Protein AF-A8S3Y8-F1 (afdb_monomer)

pLDDT: mean 88.1, std 7.65, range [47.12, 95.25]

Radius of gyration: 18.81 Å; Cα contacts (8 Å, |Δi|>4): 47; chains: 1; bounding box: 36×32×55 Å

Sequence (85 aa):
MDGNGRIYLPKSVREEAGMHPGDIIRLEADNGGWIGLMKVELIEAGDQSPEAMEAYVRVAVRQMPDKSRVSLLAELAELIQKDEG

Foldseek 3Di:
DDPVPDDDDDPVNCVVLVHDPPFDWDWDADPVGDIDIHTDDDQDPPPPPPVSVVSVVVVVLVPDDPVVVVVVVVVVVVVVVVVVD

Solvent-accessible surface area (backbone atoms only — not comparable to full-atom values): 5509 Å² total; per-residue (Å²): 109,53,99,82,74,48,72,90,74,57,67,69,61,28,58,76,63,73,56,55,94,88,64,58,67,46,80,45,74,52,98,83,74,51,74,48,80,41,78,55,86,87,76,68,88,87,57,76,50,71,68,52,48,51,53,50,51,56,54,51,56,74,71,49,55,69,73,57,47,54,52,50,53,53,55,51,54,53,52,56,60,60,76,76,110

Nearest PDB structures (foldseek):
  2w1t-assembly1_B  TM=8.167E-01  e=8.812E-02  Bacillus subtilis
  2w1t-assembly1_A  TM=7.033E-01  e=1.307E-01  Bacillus subtilis
  2wbl-assembly1_B  TM=4.198E-01  e=6.740E+00  Arabidopsis thaliana

InterPro domains:
  IPR007159 SpoVT-AbrB domain [PF04014] (3-35)
  IPR007159 SpoVT-AbrB domain [TIGR01439] (4-39)
  IPR037914 SpoVT-AbrB domain superfamily [SSF89447] (1-39)

Organism: Enterocloster bolteae (strain ATCC BAA-613 / DSM 15670 / CCUG 46953 / JCM 12243 / WAL 16351) (NCBI:txid411902)

Secondary structure (DSSP, 8-state):
--TTS--PPPHHHHHHTT--TT--EEEEE-TTS-EEEEEPPP--TT---HHHHHHHHHHHHHHS-HHHHHHHHHHHHHHHHHHT-

Mean predicted aligned error: 7.98 Å

Structure (mmCIF, N/CA/C/O backbone):
data_AF-A8S3Y8-F1
#
_entry.id   AF-A8S3Y8-F1
#
loop_
_atom_site.group_PDB
_atom_site.id
_atom_site.type_symbol
_atom_site.label_atom_id
_atom_site.label_alt_id
_atom_site.label_comp_id
_atom_site.label_asym_id
_atom_site.label_entity_id
_atom_site.label_seq_id
_atom_site.pdbx_PDB_ins_code
_atom_site.Cartn_x
_atom_site.Cartn_y
_atom_site.Cartn_z
_atom_site.occupancy
_atom_site.B_iso_or_equiv
_atom_site.auth_seq_id
_atom_site.auth_comp_id
_atom_site.auth_asym_id
_atom_site.auth_atom_id
_atom_site.pdbx_PDB_model_num
ATOM 1 N N . MET A 1 1 ? 16.327 -9.399 -17.934 1.00 82.50 1 MET A N 1
ATOM 2 C CA . MET A 1 1 ? 14.895 -9.589 -18.221 1.00 82.50 1 MET A CA 1
ATOM 3 C C . MET A 1 1 ? 14.769 -10.833 -19.074 1.00 82.50 1 MET A C 1
ATOM 5 O O . MET A 1 1 ? 15.600 -10.999 -19.961 1.00 82.50 1 MET A O 1
ATOM 9 N N . ASP A 1 2 ? 13.836 -11.727 -18.772 1.00 92.50 2 ASP A N 1
ATOM 10 C CA . ASP A 1 2 ? 13.595 -12.891 -19.630 1.00 92.50 2 ASP A CA 1
ATOM 11 C C . ASP A 1 2 ? 12.627 -12.561 -20.784 1.00 92.50 2 ASP A C 1
ATOM 13 O O . ASP A 1 2 ? 12.155 -11.430 -20.908 1.00 92.50 2 ASP A O 1
ATOM 17 N N . GLY A 1 3 ? 12.326 -13.548 -21.634 1.00 95.25 3 GLY A N 1
ATOM 18 C CA . GLY A 1 3 ? 11.426 -13.377 -22.784 1.00 95.25 3 GLY A CA 1
ATOM 19 C C . GLY A 1 3 ? 9.965 -13.063 -22.430 1.00 95.25 3 GLY A C 1
ATOM 20 O O . GLY A 1 3 ? 9.201 -12.716 -23.320 1.00 95.25 3 GLY A O 1
ATOM 21 N N . ASN A 1 4 ? 9.584 -13.148 -21.150 1.00 94.44 4 ASN A N 1
ATOM 22 C CA . ASN A 1 4 ? 8.247 -12.815 -20.653 1.00 94.44 4 ASN A CA 1
ATOM 23 C C . ASN A 1 4 ? 8.220 -11.458 -19.931 1.00 94.44 4 ASN A C 1
ATOM 25 O O . ASN A 1 4 ? 7.259 -11.155 -19.228 1.00 94.44 4 ASN A O 1
ATOM 29 N N . GLY A 1 5 ? 9.289 -10.661 -20.037 1.00 90.50 5 GLY A N 1
ATOM 30 C CA . GLY A 1 5 ? 9.378 -9.369 -19.359 1.00 90.50 5 GLY A CA 1
ATOM 31 C C . GLY A 1 5 ? 9.657 -9.471 -17.856 1.00 90.50 5 GLY A C 1
ATOM 32 O O . GLY A 1 5 ? 9.566 -8.470 -17.150 1.00 90.50 5 GLY A O 1
ATOM 33 N N . ARG A 1 6 ? 10.013 -10.654 -17.333 1.00 92.19 6 ARG A N 1
ATOM 34 C CA . ARG A 1 6 ? 10.281 -10.829 -15.899 1.00 92.19 6 ARG A CA 1
ATOM 35 C C . ARG A 1 6 ? 11.682 -10.345 -15.561 1.00 92.19 6 ARG A C 1
ATOM 37 O O . ARG A 1 6 ? 12.655 -10.619 -16.273 1.00 92.19 6 ARG A O 1
ATOM 44 N N . ILE A 1 7 ? 11.793 -9.647 -14.438 1.00 90.81 7 ILE A N 1
ATOM 45 C CA . ILE A 1 7 ? 13.056 -9.143 -13.902 1.00 90.81 7 ILE A CA 1
ATOM 46 C C . ILE A 1 7 ? 13.351 -9.891 -12.606 1.00 90.81 7 ILE A C 1
ATOM 48 O O . ILE A 1 7 ? 12.480 -10.059 -11.756 1.00 90.81 7 ILE A O 1
ATOM 52 N N . TYR A 1 8 ? 14.588 -10.361 -12.467 1.00 91.31 8 TYR A N 1
ATOM 53 C CA . TYR A 1 8 ? 15.044 -10.968 -11.227 1.00 91.31 8 TYR A CA 1
ATOM 54 C C . TYR A 1 8 ? 15.454 -9.874 -10.243 1.00 91.31 8 TYR A C 1
ATOM 56 O O . TYR A 1 8 ? 16.362 -9.095 -10.535 1.00 91.31 8 TYR A O 1
ATOM 64 N N . LEU A 1 9 ? 14.807 -9.845 -9.077 1.00 91.25 9 LEU A N 1
ATOM 65 C CA . LEU A 1 9 ? 1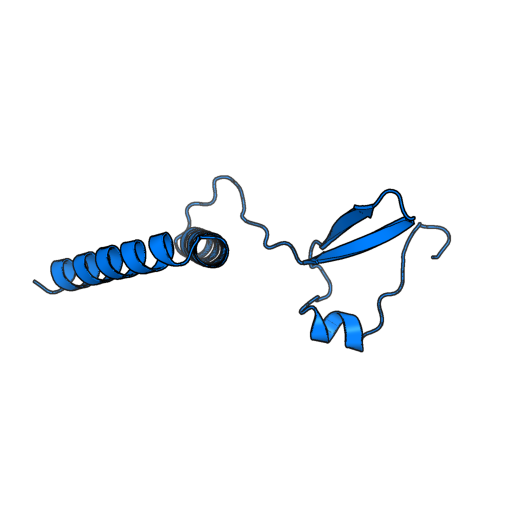5.175 -8.966 -7.972 1.00 91.25 9 LEU A CA 1
ATOM 66 C C . LEU A 1 9 ? 16.003 -9.761 -6.942 1.00 91.25 9 LEU A C 1
ATOM 68 O O . LEU A 1 9 ? 15.490 -10.749 -6.388 1.00 91.25 9 LEU A O 1
ATOM 72 N N . PRO A 1 10 ? 17.269 -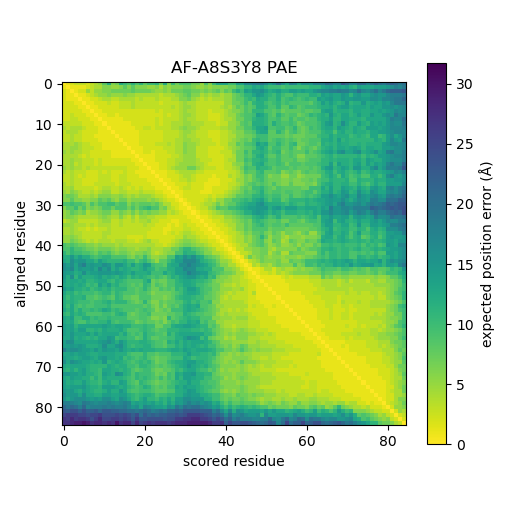9.373 -6.678 1.00 94.06 10 PRO A N 1
ATOM 73 C CA . PRO A 1 10 ? 18.120 -10.062 -5.713 1.00 94.06 10 PRO A CA 1
ATOM 74 C C . PRO A 1 10 ? 17.445 -10.213 -4.348 1.00 94.06 10 PRO A C 1
ATOM 76 O O . PRO A 1 10 ? 16.708 -9.335 -3.904 1.00 94.06 10 PRO A O 1
ATOM 79 N N . LYS A 1 11 ? 17.702 -11.340 -3.673 1.00 93.06 11 LYS A N 1
ATOM 80 C CA . LYS A 1 11 ? 17.080 -11.654 -2.377 1.00 93.06 11 LYS A CA 1
ATOM 81 C C . LYS A 1 11 ? 17.345 -10.565 -1.329 1.00 93.06 11 LYS A C 1
ATOM 83 O O . LYS A 1 11 ? 16.404 -10.155 -0.667 1.00 93.06 11 LYS A O 1
ATOM 88 N N . SER A 1 12 ? 18.576 -10.064 -1.249 1.00 94.44 12 SER A N 1
ATOM 89 C CA . SER A 1 12 ? 18.950 -8.986 -0.326 1.00 94.44 12 SER A CA 1
ATOM 90 C C . SER A 1 12 ? 18.115 -7.721 -0.532 1.00 94.44 12 SER A C 1
ATOM 92 O O . SER A 1 12 ? 17.593 -7.177 0.430 1.00 94.44 12 SER A O 1
ATOM 94 N N . VAL A 1 13 ? 17.914 -7.307 -1.788 1.00 91.75 13 VAL A N 1
ATOM 95 C CA . VAL A 1 13 ? 17.103 -6.126 -2.133 1.00 91.75 13 VAL A CA 1
ATOM 96 C C . VAL A 1 13 ? 15.635 -6.344 -1.767 1.00 91.75 13 VAL A C 1
ATOM 98 O O . VAL A 1 13 ? 14.983 -5.439 -1.259 1.00 91.75 13 VAL A O 1
ATOM 101 N N . ARG A 1 14 ? 15.108 -7.555 -1.993 1.00 91.94 14 ARG A N 1
ATOM 102 C CA . ARG A 1 14 ? 13.737 -7.904 -1.593 1.00 91.94 14 ARG A CA 1
ATOM 103 C C . ARG A 1 14 ? 13.539 -7.822 -0.086 1.00 91.94 14 ARG A C 1
ATOM 105 O O . ARG A 1 14 ? 12.551 -7.247 0.350 1.00 91.94 14 ARG A O 1
ATOM 112 N N . GLU A 1 15 ? 14.461 -8.384 0.687 1.00 91.81 15 GLU A N 1
ATOM 113 C CA . GLU A 1 15 ? 14.386 -8.384 2.151 1.00 91.81 15 GLU A CA 1
ATOM 114 C C . GLU A 1 15 ? 14.508 -6.966 2.719 1.00 91.81 15 GLU A C 1
ATOM 116 O O . GLU A 1 1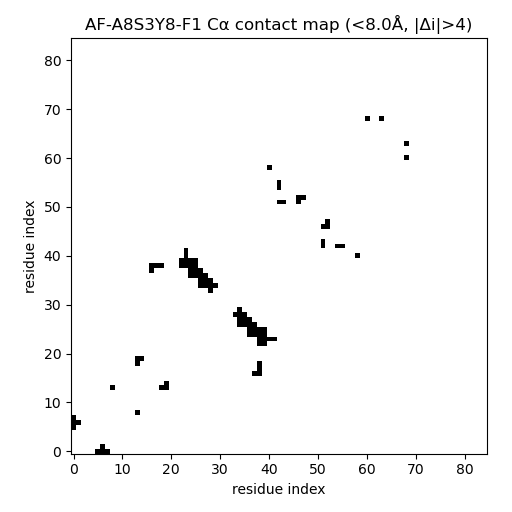5 ? 13.700 -6.583 3.561 1.00 91.81 15 GLU A O 1
ATOM 121 N N . GLU A 1 16 ? 15.441 -6.163 2.204 1.00 91.81 16 GLU A N 1
ATOM 122 C CA . GLU A 1 16 ? 15.612 -4.761 2.604 1.00 91.81 16 GLU A CA 1
ATOM 123 C C . GLU A 1 16 ? 14.368 -3.915 2.290 1.00 91.81 16 GLU A C 1
ATOM 125 O O . GLU A 1 16 ? 13.944 -3.100 3.107 1.00 91.81 16 GLU A O 1
ATOM 130 N N . ALA A 1 17 ? 13.732 -4.156 1.141 1.00 88.44 17 ALA A N 1
ATOM 131 C CA . ALA A 1 17 ? 12.506 -3.474 0.739 1.00 88.44 17 ALA A CA 1
ATOM 132 C C . ALA A 1 17 ? 11.216 -4.110 1.307 1.00 88.44 17 ALA A C 1
ATOM 134 O O . ALA A 1 17 ? 10.116 -3.666 0.971 1.00 88.44 17 ALA A O 1
ATOM 135 N N . GLY A 1 18 ? 11.316 -5.165 2.129 1.00 90.50 18 GLY A N 1
ATOM 136 C CA . GLY A 1 18 ? 10.163 -5.860 2.719 1.00 90.50 18 GLY A CA 1
ATOM 137 C C . GLY A 1 18 ? 9.230 -6.545 1.706 1.00 90.50 18 GLY A C 1
ATOM 138 O O . GLY A 1 18 ? 8.031 -6.692 1.971 1.00 90.50 18 GLY A O 1
ATOM 139 N N . MET A 1 19 ? 9.759 -6.939 0.544 1.00 93.06 19 MET A N 1
ATOM 140 C CA . MET A 1 19 ? 9.029 -7.565 -0.564 1.00 93.06 19 MET A CA 1
ATOM 141 C C . MET A 1 19 ? 9.049 -9.097 -0.474 1.00 93.06 19 MET A C 1
ATOM 143 O O . MET A 1 19 ? 10.108 -9.731 -0.475 1.00 93.06 19 MET A O 1
ATOM 147 N N . HIS A 1 20 ? 7.867 -9.705 -0.497 1.00 91.00 20 HIS A N 1
ATOM 148 C CA . HIS A 1 20 ? 7.645 -11.145 -0.379 1.00 91.00 20 HIS A CA 1
ATOM 149 C C . HIS A 1 20 ? 6.986 -11.716 -1.645 1.00 91.00 20 HIS A C 1
ATOM 151 O O . HIS A 1 20 ? 6.355 -10.981 -2.408 1.00 91.00 20 HIS A O 1
ATOM 157 N N . PRO A 1 21 ? 7.122 -13.029 -1.914 1.00 89.19 21 PRO A N 1
ATOM 158 C CA . PRO A 1 21 ? 6.391 -13.667 -3.006 1.00 89.19 21 PRO A CA 1
ATOM 159 C C . PRO A 1 21 ? 4.879 -13.432 -2.879 1.00 89.19 21 PRO A C 1
ATOM 161 O O . PRO A 1 21 ? 4.300 -13.733 -1.841 1.00 89.19 21 PRO A O 1
ATOM 164 N N . GLY A 1 22 ? 4.256 -12.917 -3.941 1.00 88.62 22 GLY A N 1
ATOM 165 C CA . GLY A 1 22 ? 2.825 -12.594 -3.970 1.00 88.62 22 GLY A CA 1
ATOM 166 C C . GLY A 1 22 ? 2.494 -11.128 -3.678 1.00 88.62 22 GLY A C 1
ATOM 167 O O . GLY A 1 22 ? 1.373 -10.714 -3.958 1.00 88.62 22 GLY A O 1
ATOM 168 N N . ASP A 1 23 ? 3.453 -10.330 -3.196 1.00 90.38 23 ASP A N 1
ATOM 169 C CA . ASP A 1 23 ? 3.251 -8.889 -3.028 1.00 90.38 23 ASP A CA 1
ATOM 170 C C . ASP A 1 23 ? 3.016 -8.198 -4.381 1.00 90.38 23 ASP A C 1
ATOM 172 O O . ASP A 1 23 ? 3.673 -8.495 -5.385 1.00 90.38 23 ASP A O 1
ATOM 176 N N . ILE A 1 24 ? 2.113 -7.216 -4.384 1.00 90.00 24 ILE A N 1
ATOM 177 C CA . ILE A 1 24 ? 1.939 -6.302 -5.513 1.00 90.00 24 ILE A CA 1
ATOM 178 C C . ILE A 1 24 ? 2.929 -5.145 -5.366 1.00 90.00 24 ILE A C 1
ATOM 180 O O . ILE A 1 24 ? 3.072 -4.547 -4.298 1.00 90.00 24 ILE A O 1
ATOM 184 N N . ILE A 1 25 ? 3.625 -4.837 -6.460 1.00 91.81 25 ILE A N 1
ATOM 185 C CA . ILE A 1 25 ? 4.679 -3.823 -6.513 1.00 91.81 25 ILE A CA 1
ATOM 186 C C . ILE A 1 25 ? 4.279 -2.745 -7.519 1.00 91.81 25 ILE A C 1
ATOM 188 O O . ILE A 1 25 ? 3.918 -3.049 -8.657 1.00 91.81 25 ILE A O 1
ATOM 192 N N . ARG A 1 26 ? 4.373 -1.479 -7.112 1.00 91.06 26 ARG A N 1
ATOM 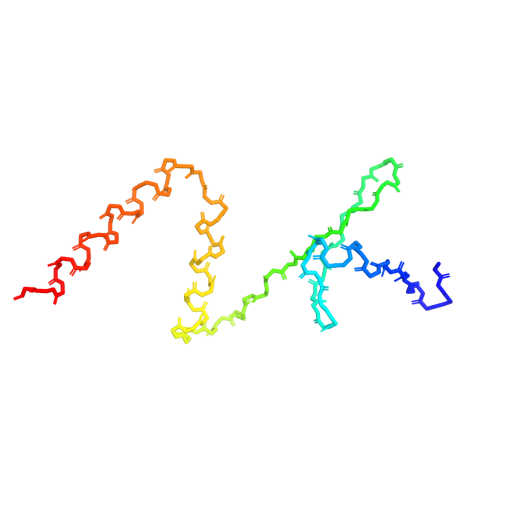193 C CA . ARG A 1 26 ? 4.234 -0.332 -8.008 1.00 91.06 26 ARG A CA 1
ATOM 194 C C . ARG A 1 26 ? 5.556 -0.078 -8.718 1.00 91.06 26 ARG A C 1
ATOM 196 O O . ARG A 1 26 ? 6.613 -0.057 -8.088 1.00 91.06 26 ARG A O 1
ATOM 203 N N . LEU A 1 27 ? 5.457 0.149 -10.023 1.00 91.75 27 LEU A N 1
ATOM 204 C CA . LEU A 1 27 ? 6.553 0.614 -10.858 1.00 91.75 27 LEU A CA 1
ATOM 205 C C . LEU A 1 27 ? 6.395 2.110 -11.098 1.00 91.75 27 LEU A C 1
ATOM 207 O O . LEU A 1 27 ? 5.313 2.575 -11.460 1.00 91.75 27 LEU A O 1
ATOM 211 N N . GLU A 1 28 ? 7.479 2.846 -10.917 1.00 91.38 28 GLU A N 1
ATOM 212 C CA . GLU A 1 28 ? 7.601 4.230 -11.359 1.00 91.38 28 GLU A CA 1
ATOM 213 C C . GLU A 1 28 ? 8.781 4.326 -12.317 1.00 91.38 28 GLU A C 1
ATOM 215 O O . GLU A 1 28 ? 9.770 3.616 -12.156 1.00 91.38 28 GLU A O 1
ATOM 220 N N . ALA A 1 29 ? 8.674 5.172 -13.334 1.00 92.75 29 ALA A N 1
ATOM 221 C CA . ALA A 1 29 ? 9.755 5.418 -14.272 1.00 92.75 29 ALA A CA 1
ATOM 222 C C . ALA A 1 29 ? 9.951 6.920 -14.423 1.00 92.75 29 ALA A C 1
ATOM 224 O O . ALA A 1 29 ? 8.972 7.671 -14.459 1.00 92.75 29 ALA A O 1
ATOM 225 N N . ASP A 1 30 ? 11.203 7.350 -14.518 1.00 92.06 30 ASP A N 1
ATOM 226 C CA . ASP A 1 30 ? 11.531 8.725 -14.866 1.00 92.06 30 ASP A CA 1
ATOM 227 C C . ASP A 1 30 ? 11.929 8.856 -16.345 1.00 92.06 30 ASP A C 1
ATOM 229 O O . ASP A 1 30 ? 12.151 7.878 -17.064 1.00 92.06 30 ASP A O 1
ATOM 233 N N . ASN A 1 31 ? 12.040 10.101 -16.811 1.00 90.56 31 ASN A N 1
ATOM 234 C CA . ASN A 1 31 ? 12.482 10.398 -18.177 1.00 90.56 31 ASN A CA 1
ATOM 235 C C . ASN A 1 31 ? 13.975 10.080 -18.410 1.00 90.56 31 ASN A C 1
ATOM 237 O O . ASN A 1 31 ? 14.442 10.164 -19.544 1.00 90.56 31 ASN A O 1
ATOM 241 N N . GLY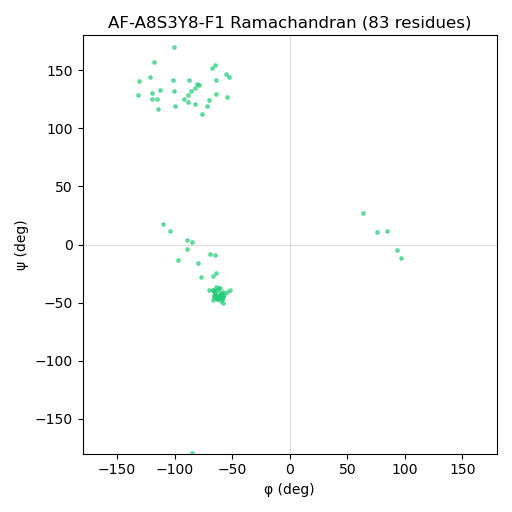 A 1 32 ? 14.726 9.750 -17.354 1.00 91.88 32 GLY A N 1
ATOM 242 C CA . GLY A 1 32 ? 16.133 9.351 -17.399 1.00 91.88 32 GLY A CA 1
ATOM 243 C C . GLY A 1 32 ? 16.337 7.844 -17.577 1.00 91.88 32 GLY A C 1
ATOM 244 O O . GLY A 1 32 ? 17.477 7.403 -17.718 1.00 91.88 32 GLY A O 1
ATOM 245 N N . GLY A 1 33 ? 15.257 7.057 -17.601 1.00 88.38 33 GLY A N 1
ATOM 246 C CA . GLY A 1 33 ? 15.306 5.604 -17.743 1.00 88.38 33 GLY A CA 1
ATOM 247 C C . GLY A 1 33 ? 15.532 4.856 -16.428 1.00 88.38 33 GLY A C 1
ATOM 248 O O . GLY A 1 33 ? 15.797 3.652 -16.457 1.00 88.38 33 GLY A O 1
ATOM 249 N N . TRP A 1 34 ? 15.424 5.532 -15.280 1.00 91.50 34 TRP A N 1
ATOM 250 C CA . TRP A 1 34 ? 15.408 4.873 -13.980 1.00 91.50 34 TRP A CA 1
ATOM 251 C C . TRP A 1 34 ? 14.025 4.279 -13.707 1.00 91.50 34 TRP A C 1
ATOM 253 O O . TRP A 1 34 ? 13.005 4.918 -13.961 1.00 91.50 34 TRP A O 1
ATOM 263 N N . ILE A 1 35 ? 14.001 3.053 -13.176 1.00 89.88 35 ILE A N 1
ATOM 264 C CA . ILE A 1 35 ? 12.776 2.371 -12.751 1.00 89.88 35 ILE A CA 1
ATOM 265 C C . ILE A 1 35 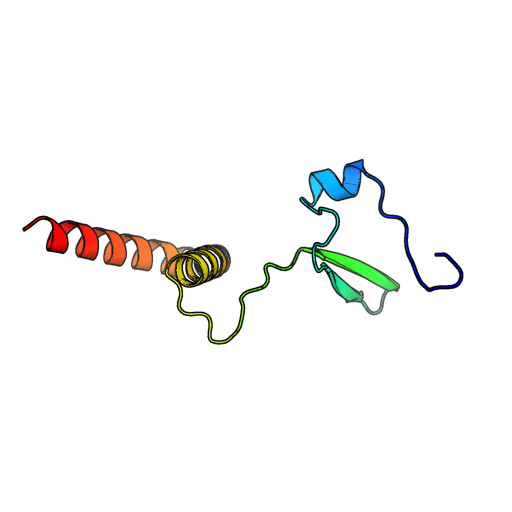? 12.817 2.195 -11.234 1.00 89.88 35 ILE A C 1
ATOM 267 O O . ILE A 1 35 ? 13.663 1.471 -10.705 1.00 89.88 35 ILE A O 1
ATOM 271 N N . GLY A 1 36 ? 11.875 2.836 -10.553 1.00 90.38 36 GLY A N 1
ATOM 272 C CA . GLY A 1 36 ? 11.612 2.684 -9.132 1.00 90.38 36 GLY A CA 1
ATOM 273 C C . GLY A 1 36 ? 10.642 1.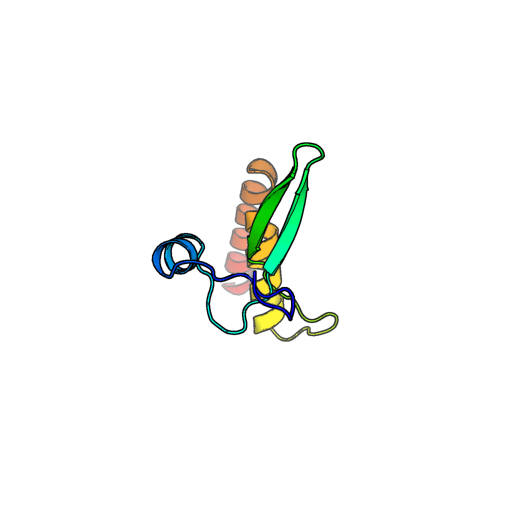548 -8.849 1.00 90.38 36 GLY A C 1
ATOM 274 O O . GLY A 1 36 ? 9.669 1.339 -9.575 1.00 90.38 36 GLY A O 1
ATOM 275 N N . LEU A 1 37 ? 10.907 0.825 -7.764 1.00 90.94 37 LEU A N 1
ATOM 276 C CA . LEU A 1 37 ? 10.078 -0.263 -7.256 1.00 90.94 37 LEU A CA 1
ATOM 277 C C . LEU A 1 37 ? 9.615 0.104 -5.848 1.00 90.94 37 LEU A C 1
ATOM 279 O O . LEU A 1 37 ? 10.446 0.369 -4.982 1.00 90.94 37 LEU A O 1
ATOM 283 N N . MET A 1 38 ? 8.306 0.083 -5.606 1.00 89.00 38 MET A N 1
ATOM 284 C CA . MET A 1 38 ? 7.734 0.349 -4.285 1.00 89.00 38 MET A CA 1
ATOM 285 C C . MET A 1 38 ? 6.707 -0.720 -3.930 1.00 89.00 38 MET A C 1
ATOM 287 O O . MET A 1 38 ? 5.793 -0.987 -4.714 1.00 89.00 38 MET A O 1
ATOM 291 N N . LYS A 1 39 ? 6.833 -1.323 -2.744 1.00 87.94 39 LYS A N 1
ATOM 292 C CA . LYS A 1 39 ? 5.782 -2.201 -2.220 1.00 87.94 39 LYS A CA 1
ATOM 293 C C . LYS A 1 39 ? 4.523 -1.371 -1.990 1.00 87.94 39 LYS A C 1
ATOM 295 O O . LYS A 1 39 ? 4.587 -0.330 -1.339 1.00 87.94 39 LYS A O 1
ATOM 300 N N . VAL A 1 40 ? 3.392 -1.838 -2.508 1.00 85.38 40 VAL A N 1
ATOM 301 C CA . VAL A 1 40 ? 2.095 -1.238 -2.190 1.00 85.38 40 VAL A CA 1
ATOM 302 C C . VAL A 1 40 ? 1.373 -2.081 -1.154 1.00 85.38 40 VAL A C 1
ATOM 304 O O . VAL A 1 40 ? 1.430 -3.309 -1.181 1.00 85.38 40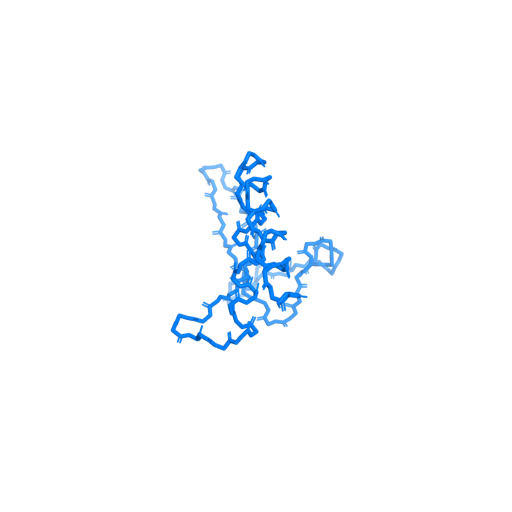 VAL A O 1
ATOM 307 N N . GLU A 1 41 ? 0.696 -1.407 -0.234 1.00 80.56 41 GLU A N 1
ATOM 308 C CA . GLU A 1 41 ? -0.281 -2.046 0.638 1.00 80.56 41 GLU A CA 1
ATOM 309 C C . GLU A 1 41 ? -1.634 -2.012 -0.085 1.00 80.56 41 GLU A C 1
ATOM 311 O O . GLU A 1 41 ? -2.087 -0.951 -0.519 1.00 80.56 41 GLU A O 1
ATOM 316 N N . LEU A 1 42 ? -2.238 -3.184 -0.290 1.00 77.62 42 LEU A N 1
ATOM 317 C CA . LEU A 1 42 ? -3.547 -3.307 -0.925 1.00 77.62 42 LEU A CA 1
ATOM 318 C C . LEU A 1 42 ? -4.618 -3.211 0.150 1.00 77.62 42 LEU A C 1
ATOM 320 O O . LEU A 1 42 ? -4.569 -3.944 1.134 1.00 77.62 42 LEU A O 1
ATOM 324 N N . ILE A 1 43 ? -5.593 -2.340 -0.072 1.00 76.19 43 ILE A N 1
ATOM 325 C CA . ILE A 1 43 ? -6.812 -2.286 0.727 1.00 76.19 43 ILE A CA 1
ATOM 326 C C . ILE A 1 43 ? -7.964 -2.657 -0.201 1.00 76.19 43 ILE A C 1
ATOM 328 O O . ILE A 1 43 ? -8.113 -2.067 -1.274 1.00 76.19 43 ILE A O 1
ATOM 332 N N . GLU A 1 44 ? -8.745 -3.661 0.189 1.00 78.31 44 GLU A N 1
ATOM 333 C CA . GLU A 1 44 ? -9.909 -4.089 -0.578 1.00 78.31 44 GLU A CA 1
ATOM 334 C C . GLU A 1 44 ? -11.011 -3.027 -0.490 1.00 78.31 44 GLU A C 1
ATOM 336 O O . GLU A 1 44 ? -11.431 -2.602 0.586 1.00 78.31 44 GLU A O 1
ATOM 341 N N . ALA A 1 45 ? -11.464 -2.549 -1.649 1.00 76.19 45 ALA A N 1
ATOM 342 C CA . ALA A 1 45 ? -12.482 -1.514 -1.708 1.00 76.19 45 ALA A CA 1
ATOM 343 C C . ALA A 1 45 ? -13.845 -2.091 -1.303 1.00 76.19 45 ALA A C 1
ATOM 345 O O . ALA A 1 45 ? -14.376 -2.973 -1.973 1.00 76.19 45 ALA A O 1
ATOM 346 N N . GLY A 1 46 ? -14.427 -1.547 -0.235 1.00 74.81 46 GLY A N 1
ATOM 347 C CA . GLY A 1 46 ? -15.717 -1.993 0.296 1.00 74.81 46 GLY A CA 1
ATOM 348 C C . GLY A 1 46 ? -15.613 -3.041 1.404 1.00 74.81 46 GLY A C 1
ATOM 349 O O . GLY A 1 46 ? -16.638 -3.357 2.004 1.00 74.81 46 GLY A O 1
ATOM 350 N N . ASP A 1 47 ? -14.408 -3.520 1.727 1.00 83.50 47 ASP A N 1
ATOM 351 C CA . ASP A 1 47 ? -14.184 -4.304 2.938 1.00 83.50 47 ASP A CA 1
ATOM 352 C C . ASP A 1 47 ? -14.162 -3.368 4.156 1.00 83.50 47 ASP A C 1
ATOM 354 O O . ASP A 1 47 ? -13.288 -2.512 4.300 1.00 83.50 47 ASP A O 1
ATOM 358 N N . GLN A 1 48 ? -15.181 -3.498 5.004 1.00 83.69 48 GLN A N 1
ATOM 359 C CA . GLN A 1 48 ? -15.330 -2.741 6.250 1.00 83.69 48 GLN A CA 1
ATOM 360 C C . GLN A 1 48 ? -15.130 -3.629 7.482 1.00 83.69 48 GLN A C 1
ATOM 362 O O . GLN A 1 48 ? -15.558 -3.264 8.580 1.00 83.69 48 GLN A O 1
ATOM 367 N N . SER A 1 49 ? -14.509 -4.801 7.312 1.00 88.88 49 SER A N 1
ATOM 368 C CA . SER A 1 49 ? -14.066 -5.612 8.441 1.00 88.88 49 SER A CA 1
ATOM 369 C C . SER A 1 49 ? -13.153 -4.790 9.365 1.00 88.88 49 SER A C 1
ATOM 371 O O . SER A 1 49 ? -12.416 -3.912 8.893 1.00 88.88 49 SER A O 1
ATOM 373 N N . PRO A 1 50 ? -13.190 -5.028 10.689 1.00 86.75 50 PRO A N 1
ATOM 374 C CA . PRO A 1 50 ? -12.324 -4.328 11.635 1.00 86.75 50 PRO A CA 1
ATOM 375 C C . PRO A 1 50 ? -10.844 -4.390 11.241 1.00 86.75 50 PRO A C 1
ATOM 377 O O . PRO A 1 50 ? -10.136 -3.389 11.333 1.00 86.75 50 PRO A O 1
ATOM 380 N N . GLU A 1 51 ? -10.399 -5.539 10.734 1.00 85.75 51 GLU A N 1
ATOM 381 C CA . GLU A 1 51 ? -9.025 -5.784 10.308 1.00 85.75 51 GLU A CA 1
ATOM 382 C C . GLU A 1 51 ? -8.635 -4.916 9.100 1.00 85.75 51 GLU A C 1
ATOM 384 O O . GLU A 1 51 ? -7.571 -4.289 9.103 1.00 85.75 51 GLU A O 1
ATOM 389 N N . ALA A 1 52 ? -9.500 -4.828 8.083 1.00 84.75 52 ALA A N 1
ATOM 390 C CA . ALA A 1 52 ? -9.266 -3.990 6.908 1.00 84.75 52 ALA A CA 1
ATOM 391 C C . ALA A 1 52 ? -9.277 -2.496 7.258 1.00 84.75 52 ALA A C 1
ATOM 393 O O . ALA A 1 52 ? -8.436 -1.730 6.778 1.00 84.75 52 ALA A O 1
ATOM 394 N N . MET A 1 53 ? -10.186 -2.086 8.146 1.00 85.94 53 MET A N 1
ATOM 395 C CA . MET A 1 53 ? -10.259 -0.715 8.646 1.00 85.94 53 MET A CA 1
ATOM 396 C C . MET A 1 53 ? -8.996 -0.335 9.425 1.00 85.94 53 MET A C 1
ATOM 398 O O . MET A 1 53 ? -8.435 0.741 9.204 1.00 85.94 53 MET A O 1
ATOM 402 N N . GLU A 1 54 ? -8.499 -1.218 10.292 1.00 86.69 54 GLU A N 1
ATOM 403 C CA . GLU A 1 54 ? -7.261 -0.989 11.036 1.00 86.69 54 GLU A CA 1
ATOM 404 C C . GLU A 1 54 ? -6.053 -0.872 10.097 1.00 86.69 54 GLU A C 1
ATOM 406 O O . GLU A 1 54 ? -5.247 0.055 10.232 1.00 86.69 54 GLU A O 1
ATOM 411 N N . ALA A 1 55 ? -5.938 -1.774 9.117 1.00 85.56 55 ALA A N 1
ATOM 412 C CA . ALA A 1 55 ? -4.882 -1.726 8.111 1.00 85.56 55 ALA A CA 1
ATOM 413 C C . ALA A 1 55 ? -4.920 -0.405 7.326 1.00 85.56 55 ALA A C 1
ATOM 415 O O . ALA A 1 55 ? -3.899 0.281 7.216 1.00 85.56 55 ALA A O 1
ATOM 416 N N . TYR A 1 56 ? -6.104 0.008 6.866 1.00 85.69 56 TYR A N 1
ATOM 417 C CA . TYR A 1 56 ? -6.298 1.278 6.171 1.00 85.69 56 TYR A CA 1
ATOM 418 C C . TYR A 1 56 ? -5.860 2.475 7.023 1.00 85.69 56 TYR A C 1
ATOM 420 O O . TYR A 1 56 ? -5.068 3.306 6.570 1.00 85.69 56 TYR A O 1
ATOM 428 N N . VAL A 1 57 ? -6.326 2.555 8.275 1.00 88.25 57 VAL A N 1
ATOM 429 C CA . VAL A 1 57 ? -5.969 3.649 9.191 1.00 88.25 57 VAL A CA 1
ATOM 430 C C . VAL A 1 57 ? -4.461 3.676 9.424 1.00 88.25 57 VAL A C 1
ATOM 432 O O . VAL A 1 57 ? -3.840 4.734 9.322 1.00 88.25 57 VAL A O 1
ATOM 435 N N . ARG A 1 58 ? -3.836 2.520 9.664 1.00 88.25 58 ARG A N 1
ATOM 436 C CA . ARG A 1 58 ? -2.389 2.408 9.887 1.00 88.25 58 ARG A CA 1
ATOM 437 C C . ARG A 1 58 ? -1.584 2.940 8.700 1.00 88.25 58 ARG A C 1
ATOM 439 O O . ARG A 1 58 ? -0.606 3.663 8.906 1.00 88.25 58 ARG A O 1
ATOM 446 N N . VAL A 1 59 ? -1.998 2.625 7.474 1.00 86.00 59 VAL A N 1
ATOM 447 C CA . VAL A 1 59 ? -1.372 3.142 6.246 1.00 86.00 59 VAL A CA 1
ATOM 448 C C . VAL A 1 59 ? -1.589 4.641 6.101 1.00 86.00 59 VAL A C 1
ATOM 450 O O . VAL A 1 59 ? -0.632 5.375 5.851 1.00 86.00 59 VAL A O 1
ATOM 453 N N . ALA A 1 60 ? -2.822 5.110 6.292 1.00 87.44 60 ALA A N 1
ATOM 454 C CA . ALA A 1 60 ? -3.162 6.520 6.167 1.00 87.44 60 ALA A CA 1
ATOM 455 C C . ALA A 1 60 ? -2.342 7.376 7.147 1.00 87.44 60 ALA A C 1
ATOM 457 O O . ALA A 1 60 ? -1.718 8.355 6.741 1.00 87.44 60 ALA A O 1
ATOM 458 N N . VAL A 1 61 ? -2.240 6.959 8.414 1.00 91.25 61 VAL A N 1
ATOM 459 C CA . VAL A 1 61 ? -1.464 7.659 9.453 1.00 91.25 61 VAL A CA 1
ATOM 460 C C . VAL A 1 61 ? 0.019 7.758 9.098 1.00 91.25 61 VAL A C 1
ATOM 462 O O . VAL A 1 61 ? 0.642 8.800 9.319 1.00 91.25 61 VAL A O 1
ATOM 465 N N . ARG A 1 62 ? 0.603 6.720 8.484 1.00 87.31 62 ARG A N 1
ATOM 466 C CA . ARG A 1 62 ? 1.997 6.761 8.010 1.00 87.31 62 ARG A CA 1
ATOM 467 C C . ARG A 1 62 ? 2.224 7.795 6.909 1.00 87.31 62 ARG A C 1
ATOM 469 O O . ARG A 1 62 ? 3.345 8.273 6.793 1.00 87.31 62 ARG A O 1
ATOM 476 N N . GLN A 1 63 ? 1.205 8.190 6.151 1.00 85.19 63 GLN A N 1
ATOM 477 C CA . GLN A 1 63 ? 1.329 9.180 5.072 1.00 85.19 63 GLN A CA 1
ATOM 478 C C . GLN A 1 63 ? 0.939 10.608 5.496 1.00 85.19 63 GLN A C 1
ATOM 480 O O . GLN A 1 63 ? 1.244 11.566 4.788 1.00 85.19 63 GLN A O 1
ATOM 485 N N . MET A 1 64 ? 0.287 10.773 6.650 1.00 91.56 64 MET A N 1
ATOM 486 C CA . MET A 1 64 ? -0.132 12.083 7.164 1.00 91.56 64 MET A CA 1
ATOM 487 C C . MET A 1 64 ? 1.056 12.977 7.572 1.00 91.56 64 MET A C 1
ATOM 489 O O . MET A 1 64 ? 2.074 12.468 8.018 1.00 91.56 64 MET A O 1
ATOM 493 N N . PRO A 1 65 ? 0.945 14.314 7.519 1.00 93.81 65 PRO A N 1
ATOM 494 C CA . PRO A 1 65 ? 1.923 15.214 8.139 1.00 93.81 65 PRO A CA 1
ATOM 495 C C . PRO A 1 65 ? 1.947 15.091 9.672 1.00 93.81 65 PRO A C 1
ATOM 497 O O . PRO A 1 65 ? 0.921 14.795 10.286 1.00 93.81 65 PRO A O 1
ATOM 500 N N . ASP A 1 66 ? 3.073 15.419 10.317 1.00 93.25 66 ASP A N 1
ATOM 501 C CA . ASP A 1 66 ? 3.234 15.295 11.781 1.00 93.25 66 ASP A CA 1
ATOM 502 C C . ASP A 1 66 ? 2.154 16.031 12.577 1.00 93.25 66 ASP A C 1
ATOM 504 O O . ASP A 1 66 ? 1.607 15.487 13.534 1.00 93.25 66 ASP A O 1
ATOM 508 N N . LYS A 1 67 ? 1.773 17.238 12.143 1.00 93.44 67 LYS A N 1
ATOM 509 C CA . LYS A 1 67 ? 0.701 18.012 12.786 1.00 93.44 67 LYS A CA 1
ATOM 510 C C . LYS A 1 67 ? -0.630 17.248 12.804 1.00 93.44 67 LYS A C 1
ATOM 512 O O . LYS A 1 67 ? -1.332 17.270 13.811 1.00 93.44 67 LYS A O 1
ATOM 517 N N . SER A 1 68 ? -0.963 16.567 11.708 1.00 93.44 68 SER A N 1
ATOM 518 C CA . SER A 1 68 ? -2.180 15.757 11.599 1.00 93.44 68 SER A CA 1
ATOM 519 C C . SER A 1 68 ? -2.094 14.499 12.460 1.00 93.44 68 SER A C 1
ATOM 521 O O . SER A 1 68 ? -3.068 14.161 13.124 1.00 93.44 68 SER A O 1
ATOM 523 N N . ARG A 1 69 ?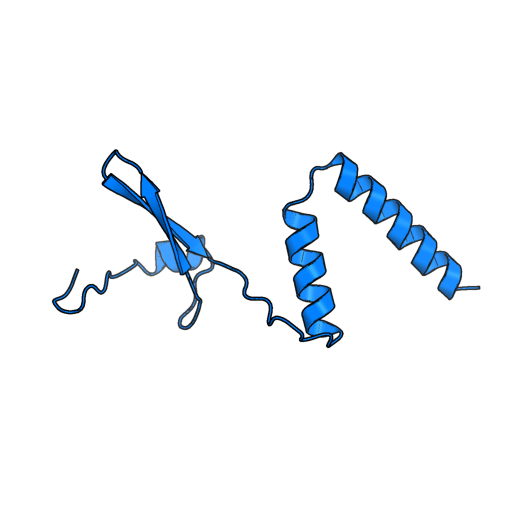 -0.922 13.849 12.520 1.00 94.31 69 ARG A N 1
ATOM 524 C CA . ARG A 1 69 ? -0.699 12.684 13.394 1.00 94.31 69 ARG A CA 1
ATOM 525 C C . ARG A 1 69 ? -0.882 13.039 14.870 1.00 94.31 69 ARG A C 1
ATOM 527 O O . ARG A 1 69 ? -1.521 12.289 15.596 1.00 94.31 69 ARG A O 1
ATOM 534 N N . VAL A 1 70 ? -0.355 14.186 15.306 1.00 94.44 70 VAL A N 1
ATOM 535 C CA . VAL A 1 70 ? -0.497 14.657 16.694 1.00 94.44 70 VAL A CA 1
ATOM 536 C C . VAL A 1 70 ? -1.957 14.964 17.041 1.00 94.44 70 VAL A C 1
ATOM 538 O O . VAL A 1 70 ? -2.405 14.567 18.111 1.00 94.44 70 VAL A O 1
ATOM 541 N N . SER A 1 71 ? -2.711 15.614 16.144 1.00 94.56 71 SER A N 1
ATOM 542 C CA . SER A 1 71 ? -4.155 15.843 16.351 1.00 94.56 71 SER A CA 1
ATOM 543 C C . SER A 1 71 ? -4.909 14.525 16.506 1.00 94.56 71 SER A C 1
ATOM 545 O O . SER A 1 71 ? -5.635 14.336 17.476 1.00 94.56 71 SER A O 1
ATOM 547 N N . LEU A 1 72 ? -4.662 13.578 15.596 1.00 93.88 72 LEU A N 1
ATOM 548 C CA . LEU A 1 72 ? -5.318 12.276 15.615 1.00 93.88 72 LEU A CA 1
ATOM 549 C C . LEU A 1 72 ? -4.997 11.481 16.890 1.00 93.88 72 LEU A C 1
ATOM 551 O O . LEU A 1 72 ? -5.872 10.816 17.433 1.00 93.88 72 LEU A O 1
ATOM 555 N N . LEU A 1 73 ? -3.762 11.562 17.397 1.00 93.12 73 LEU A N 1
ATOM 556 C CA . LEU A 1 73 ? -3.392 10.949 18.677 1.00 93.12 73 LEU A CA 1
ATOM 557 C C . LEU A 1 73 ? -4.220 11.500 19.844 1.00 93.12 73 LEU A C 1
ATOM 559 O O . LEU A 1 73 ? -4.642 10.723 20.698 1.00 93.12 73 LEU A O 1
ATOM 563 N N . ALA A 1 74 ? -4.459 12.814 19.881 1.00 94.06 74 ALA A N 1
ATOM 564 C CA . ALA A 1 74 ? -5.285 13.430 20.916 1.00 94.06 74 ALA A CA 1
ATOM 565 C C . ALA A 1 74 ? -6.745 12.959 20.821 1.00 94.06 74 ALA A C 1
ATOM 567 O O . ALA A 1 74 ? -7.322 12.550 21.824 1.00 94.06 74 ALA A O 1
ATOM 568 N N . GLU A 1 75 ? -7.306 12.925 19.610 1.00 93.06 75 GLU A N 1
ATOM 569 C CA . GLU A 1 75 ? -8.672 12.446 19.361 1.00 93.06 75 GLU A CA 1
ATOM 570 C C . GLU A 1 75 ? -8.855 10.974 19.770 1.00 93.06 75 GLU A C 1
ATOM 572 O O . GLU A 1 75 ? -9.833 10.625 20.432 1.00 93.06 75 GLU A O 1
ATOM 577 N N . LEU A 1 76 ? -7.889 10.106 19.446 1.00 91.31 76 LEU A N 1
ATOM 578 C CA . LEU A 1 76 ? -7.908 8.698 19.858 1.00 91.31 76 LEU A CA 1
ATOM 579 C C . LEU A 1 76 ? -7.810 8.540 21.381 1.00 91.31 76 LEU A C 1
ATOM 581 O O . LEU A 1 76 ? -8.519 7.717 21.957 1.00 91.31 76 LEU A O 1
ATOM 585 N N . ALA A 1 77 ? -6.966 9.335 22.043 1.00 92.50 77 ALA A N 1
ATOM 586 C CA . ALA A 1 77 ? -6.850 9.314 23.499 1.00 92.50 77 ALA A CA 1
ATOM 587 C C . ALA A 1 77 ? -8.148 9.760 24.191 1.00 92.50 77 ALA A C 1
ATOM 589 O O . ALA A 1 77 ? -8.504 9.213 25.236 1.00 92.50 77 ALA A O 1
ATOM 590 N N . GLU A 1 78 ? -8.865 10.736 23.630 1.00 93.69 78 GLU A N 1
ATOM 591 C CA . GLU A 1 78 ? -10.175 11.159 24.137 1.00 93.69 78 GLU A CA 1
ATOM 592 C C . GLU A 1 78 ? -11.248 10.080 23.967 1.00 93.69 78 GLU A C 1
ATOM 594 O O . GLU A 1 78 ? -12.083 9.917 24.855 1.00 93.69 78 GLU A O 1
ATOM 599 N N . LEU A 1 79 ? -11.245 9.354 22.845 1.00 91.25 79 LEU A N 1
ATOM 600 C CA . LEU A 1 79 ? -12.188 8.258 22.607 1.00 91.25 79 LEU A CA 1
ATOM 601 C C . LEU A 1 79 ? -12.003 7.130 23.624 1.00 91.25 79 LEU A C 1
ATOM 603 O O . LEU A 1 79 ? -12.975 6.714 24.244 1.00 91.25 79 LEU A O 1
ATOM 607 N N . ILE A 1 80 ? -10.758 6.710 23.865 1.00 91.25 80 ILE A N 1
ATOM 608 C CA . ILE A 1 80 ? -10.446 5.650 24.836 1.00 91.25 80 ILE A CA 1
ATOM 609 C C . ILE A 1 80 ? -10.914 6.040 26.246 1.00 91.25 80 ILE A C 1
ATOM 611 O O . ILE A 1 80 ? -11.538 5.240 26.932 1.00 91.25 80 ILE A O 1
ATOM 615 N N . GLN A 1 81 ? -10.680 7.287 26.664 1.00 85.88 81 GLN A N 1
ATOM 616 C CA . GLN A 1 81 ? -11.115 7.769 27.982 1.00 85.88 81 GLN A CA 1
ATOM 617 C C . GLN A 1 81 ? -12.642 7.843 28.135 1.00 85.88 81 GLN A C 1
ATOM 619 O O . GLN A 1 81 ? -13.140 7.768 29.255 1.00 85.88 81 GLN A O 1
ATOM 624 N N . LYS A 1 82 ? -13.390 8.019 27.039 1.00 74.75 82 LYS A N 1
ATOM 625 C CA . LYS A 1 82 ? -14.862 8.043 27.062 1.00 74.75 82 LYS A CA 1
ATOM 626 C C . LYS A 1 82 ? -15.475 6.651 27.172 1.00 74.75 82 LYS A C 1
ATOM 628 O O . LYS A 1 82 ? -16.563 6.544 27.720 1.00 74.75 82 LYS A O 1
ATOM 633 N N . ASP A 1 83 ? -14.790 5.624 26.681 1.00 66.31 83 ASP A N 1
ATOM 634 C CA . ASP A 1 83 ? -15.249 4.235 26.785 1.00 66.31 83 ASP A CA 1
ATOM 635 C C . ASP A 1 83 ? -14.974 3.618 28.174 1.00 66.31 83 ASP A C 1
ATOM 637 O O . ASP A 1 83 ? -15.562 2.596 28.522 1.00 66.31 83 ASP A O 1
ATOM 641 N N . GLU A 1 84 ? -14.109 4.236 28.990 1.00 59.34 84 GLU A N 1
ATOM 642 C CA . GLU A 1 84 ? -13.780 3.795 30.358 1.00 59.34 84 GLU A CA 1
ATOM 643 C C . GLU A 1 84 ? -14.690 4.387 31.467 1.00 59.34 84 GLU A C 1
ATOM 645 O O . GLU A 1 84 ? -14.451 4.119 32.649 1.00 59.34 84 GLU A O 1
ATOM 650 N N . GLY A 1 85 ? -15.724 5.173 31.125 1.00 47.12 85 GLY A N 1
ATOM 651 C CA . GLY A 1 85 ? -16.651 5.827 32.073 1.00 47.12 85 GLY A CA 1
ATOM 652 C C . GLY A 1 85 ? -18.111 5.419 31.909 1.00 47.12 85 GLY A C 1
ATOM 653 O O . GLY A 1 85 ? -18.796 5.310 32.953 1.00 47.12 85 GLY A O 1
#